Protein AF-A0A8F4FQP3-F1 (afdb_monomer_lite)

pLDDT: mean 92.64, std 7.44, range [40.31, 98.38]

Secondary structure (DSSP, 8-state):
--HHHHHHHHHHHHTTT--HHHHT--SSTT-B-TT--GGGGB-TTSPBPPB-HHHHHHHHHHHHHT-TTHHHHSTT---S--SPP-SHHHHHHHHHHHHHHHHHHHHTS-TTTTTSB--GGGGGGTT-BHHHHHHHHHHHHHHHHHHHHHHHHHHHHTT--

Radius of gyration: 17.0 Å; chains: 1; bounding box: 36×37×52 Å

Sequence (161 aa):
MSLFDHVADRTVARLEGLSDDEYRWKPAPGAADLGAKRAELVDGRGNPKVTTIAWRLVHVSDAVARHPLNGLLQPGFTPSARERPRSALAGVDHFRRSYDEWRCVIEAVGDPTWLEPLGPAAGPFADSTALAVALHTADELIHHTAEIALLRDLYRHRKGA

Structure (mmCIF, N/CA/C/O backbone):
data_AF-A0A8F4FQP3-F1
#
_entry.id   AF-A0A8F4FQP3-F1
#
loop_
_atom_site.group_PDB
_atom_site.id
_atom_site.type_symbol
_atom_site.label_atom_id
_atom_site.label_alt_id
_atom_site.label_comp_id
_atom_site.label_asym_id
_atom_site.label_entity_id
_atom_si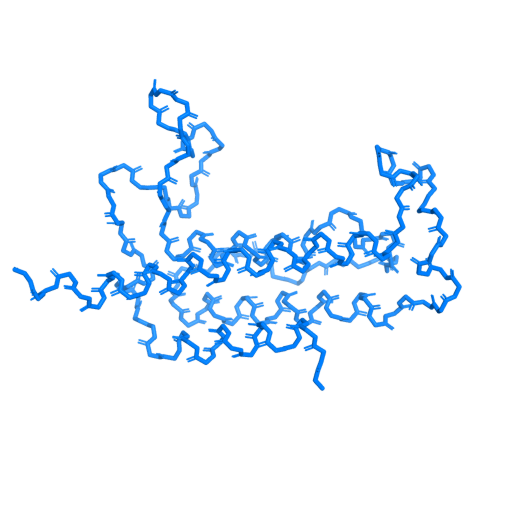te.label_seq_id
_atom_site.pdbx_PDB_ins_code
_atom_site.Cartn_x
_atom_site.Cartn_y
_atom_site.Cartn_z
_atom_site.occupancy
_atom_site.B_iso_or_equiv
_atom_site.auth_seq_id
_atom_site.auth_comp_id
_atom_site.auth_asym_id
_atom_site.auth_atom_id
_atom_site.pdbx_PDB_model_num
ATOM 1 N N . MET A 1 1 ? -13.710 -15.930 0.747 1.00 59.97 1 MET A N 1
ATOM 2 C CA . MET A 1 1 ? -12.547 -15.056 0.492 1.00 59.97 1 MET A CA 1
ATOM 3 C C . MET A 1 1 ? -13.035 -13.624 0.606 1.00 59.97 1 MET A C 1
ATOM 5 O O . MET A 1 1 ? -14.006 -13.302 -0.071 1.00 59.97 1 MET A O 1
ATOM 9 N N . SER A 1 2 ? -12.471 -12.826 1.515 1.00 87.44 2 SER A N 1
ATOM 10 C CA . SER A 1 2 ? -12.870 -11.420 1.678 1.00 87.44 2 SER A CA 1
ATOM 11 C C . SER A 1 2 ? -12.384 -10.567 0.493 1.00 87.44 2 SER A C 1
ATOM 13 O O . SER A 1 2 ? -11.547 -11.019 -0.294 1.00 87.44 2 SER A O 1
ATOM 15 N N . LEU A 1 3 ? -12.892 -9.335 0.350 1.00 93.12 3 LEU A N 1
ATOM 16 C CA . LEU A 1 3 ? -12.387 -8.382 -0.651 1.00 93.12 3 LEU A CA 1
ATOM 17 C C . LEU A 1 3 ? -10.885 -8.118 -0.460 1.00 93.12 3 LEU A C 1
ATOM 19 O O . LEU A 1 3 ? -10.137 -8.085 -1.434 1.00 93.12 3 LEU A O 1
ATOM 23 N N . PHE A 1 4 ? -10.451 -7.973 0.790 1.00 94.12 4 PHE A N 1
ATOM 24 C CA . PHE A 1 4 ? -9.058 -7.732 1.145 1.00 94.12 4 PHE A CA 1
ATOM 25 C C . PHE A 1 4 ? -8.154 -8.887 0.707 1.00 94.12 4 PHE A C 1
ATOM 27 O O . PHE A 1 4 ? -7.179 -8.653 -0.011 1.00 94.12 4 PHE A O 1
ATOM 34 N N . ASP A 1 5 ? -8.534 -10.128 1.039 1.00 95.81 5 ASP A N 1
ATOM 35 C CA . ASP A 1 5 ? -7.742 -11.315 0.686 1.00 95.81 5 ASP A CA 1
ATOM 36 C C . ASP A 1 5 ? -7.659 -11.461 -0.829 1.00 95.81 5 ASP A C 1
ATOM 38 O O . ASP A 1 5 ? -6.587 -11.682 -1.384 1.00 95.81 5 ASP A O 1
ATOM 42 N N . HIS A 1 6 ? -8.784 -11.238 -1.515 1.00 96.81 6 HIS A N 1
ATOM 43 C CA . HIS A 1 6 ? -8.829 -11.279 -2.968 1.00 96.81 6 HIS A CA 1
ATOM 44 C C . HIS A 1 6 ? -7.839 -10.295 -3.608 1.00 96.81 6 HIS A C 1
ATOM 46 O O . HIS A 1 6 ? -7.122 -10.658 -4.542 1.00 96.81 6 HIS A O 1
ATOM 52 N N . VAL A 1 7 ? -7.789 -9.050 -3.123 1.00 96.94 7 VAL A N 1
ATOM 53 C CA . VAL A 1 7 ? -6.892 -8.015 -3.657 1.00 96.94 7 VAL A CA 1
ATOM 54 C C . VAL A 1 7 ? -5.431 -8.343 -3.350 1.00 96.94 7 VAL A C 1
ATOM 56 O O . VAL A 1 7 ? -4.592 -8.242 -4.251 1.00 96.94 7 VAL A O 1
ATOM 59 N N . ALA A 1 8 ? -5.122 -8.772 -2.124 1.00 96.94 8 ALA A N 1
ATOM 60 C CA . ALA A 1 8 ? -3.768 -9.143 -1.723 1.00 96.94 8 ALA A CA 1
ATOM 61 C C . ALA A 1 8 ? -3.246 -10.345 -2.525 1.00 96.94 8 ALA A C 1
ATOM 63 O O . ALA A 1 8 ? -2.170 -10.267 -3.122 1.00 96.94 8 ALA A O 1
ATOM 64 N N . ASP A 1 9 ? -4.036 -11.415 -2.630 1.00 97.88 9 ASP A N 1
ATOM 65 C CA . ASP A 1 9 ? -3.669 -12.631 -3.360 1.00 97.88 9 ASP A CA 1
ATOM 66 C C . ASP A 1 9 ? -3.496 -12.364 -4.854 1.00 97.88 9 ASP A C 1
ATOM 68 O O . ASP A 1 9 ? -2.493 -12.765 -5.450 1.00 97.88 9 ASP A O 1
ATOM 72 N N . ARG A 1 10 ? -4.424 -11.610 -5.459 1.00 97.62 10 ARG A N 1
ATOM 73 C CA . ARG A 1 10 ? -4.306 -11.180 -6.858 1.00 97.62 10 ARG A CA 1
ATOM 74 C C . ARG A 1 10 ? -3.027 -10.378 -7.086 1.00 97.62 10 ARG A C 1
ATOM 76 O O . ARG A 1 10 ? -2.385 -10.547 -8.119 1.00 97.62 10 ARG A O 1
ATOM 83 N N . THR A 1 11 ? -2.660 -9.508 -6.147 1.00 98.06 11 THR A N 1
ATOM 84 C CA . THR A 1 11 ? -1.438 -8.700 -6.240 1.00 98.06 11 THR A CA 1
ATOM 85 C C . THR A 1 11 ? -0.197 -9.582 -6.203 1.00 98.06 11 THR A C 1
ATOM 87 O O . THR A 1 11 ? 0.642 -9.473 -7.093 1.00 98.06 11 THR A O 1
ATOM 90 N N . VAL A 1 12 ? -0.097 -10.495 -5.232 1.00 98.25 12 VAL A N 1
ATOM 91 C CA . VAL A 1 12 ? 1.043 -11.419 -5.120 1.00 98.25 12 VAL A CA 1
ATOM 92 C C . VAL A 1 12 ? 1.173 -12.277 -6.380 1.00 98.25 12 VAL A C 1
ATOM 94 O O . VAL A 1 12 ? 2.250 -12.315 -6.971 1.00 98.25 12 VAL A O 1
ATOM 97 N N . ALA A 1 13 ? 0.070 -12.860 -6.858 1.00 98.19 13 ALA A N 1
ATOM 98 C CA . ALA A 1 13 ? 0.052 -13.634 -8.099 1.00 98.19 13 ALA A CA 1
ATOM 99 C C . ALA A 1 13 ? 0.503 -12.793 -9.306 1.00 98.19 13 ALA A C 1
ATOM 101 O O . ALA A 1 13 ? 1.273 -13.240 -10.155 1.00 98.19 13 ALA A O 1
ATOM 102 N N . ARG A 1 14 ? 0.081 -11.524 -9.383 1.00 97.50 14 ARG A N 1
ATOM 103 C CA . ARG A 1 14 ? 0.486 -10.627 -10.474 1.00 97.50 14 ARG A CA 1
ATOM 104 C C . ARG A 1 14 ? 1.986 -10.338 -10.465 1.00 97.50 14 ARG A C 1
ATOM 106 O O . ARG A 1 14 ? 2.565 -10.132 -11.535 1.00 97.50 14 ARG A O 1
ATOM 113 N N . LEU A 1 15 ? 2.602 -10.315 -9.287 1.00 98.19 15 LEU A N 1
ATOM 114 C CA . LEU A 1 15 ? 4.023 -10.038 -9.086 1.00 98.19 15 LEU A CA 1
ATOM 115 C C . LEU A 1 15 ? 4.920 -11.275 -9.243 1.00 98.19 15 LEU A C 1
ATOM 117 O O . LEU A 1 15 ? 6.141 -11.139 -9.185 1.00 98.19 15 LEU A O 1
ATOM 121 N N . GLU A 1 16 ? 4.367 -12.455 -9.532 1.00 97.56 16 GLU A N 1
ATOM 122 C CA . GLU A 1 16 ? 5.164 -13.642 -9.852 1.00 97.56 16 GLU A CA 1
ATOM 123 C C . GLU A 1 16 ? 6.143 -13.364 -11.003 1.00 97.56 16 GLU A C 1
ATOM 125 O O . GLU A 1 16 ? 5.782 -12.817 -12.054 1.00 97.56 16 GLU A O 1
ATOM 130 N N . GLY A 1 17 ? 7.418 -13.697 -10.779 1.00 96.81 17 GLY A N 1
ATOM 131 C CA . GLY A 1 17 ? 8.513 -13.429 -11.713 1.00 96.81 17 GLY A CA 1
ATOM 132 C C . GLY A 1 17 ? 8.926 -11.955 -11.812 1.00 96.81 17 GLY A C 1
ATOM 133 O O . GLY A 1 17 ? 9.505 -11.557 -12.819 1.00 96.81 17 GLY A O 1
ATOM 134 N N . LEU A 1 18 ? 8.572 -11.098 -10.846 1.00 98.31 18 LEU A N 1
ATOM 135 C CA . LEU A 1 18 ? 9.063 -9.716 -10.783 1.00 98.31 18 LEU A CA 1
ATOM 136 C C . LEU A 1 18 ? 10.583 -9.722 -10.615 1.00 98.31 18 LEU A C 1
ATOM 138 O O . LEU A 1 18 ? 11.103 -10.255 -9.637 1.00 98.31 18 LEU A O 1
ATOM 142 N N . SER A 1 19 ? 11.292 -9.133 -11.577 1.00 98.25 19 SER A N 1
ATOM 143 C CA . SER A 1 19 ? 12.745 -9.015 -11.507 1.00 98.25 19 SER A CA 1
ATOM 144 C C . SER A 1 19 ? 13.164 -7.770 -10.732 1.00 98.25 19 SER A C 1
ATOM 146 O O . SER A 1 19 ? 12.434 -6.784 -10.630 1.00 98.25 19 SER A O 1
ATOM 148 N N . ASP A 1 20 ? 14.393 -7.791 -10.233 1.00 98.31 20 ASP A N 1
ATOM 149 C CA . ASP A 1 20 ? 15.020 -6.661 -9.552 1.00 98.31 20 ASP A CA 1
ATOM 150 C C . ASP A 1 20 ? 15.164 -5.414 -10.450 1.00 98.31 20 ASP A C 1
ATOM 152 O O . ASP A 1 20 ? 15.083 -4.284 -9.958 1.00 98.31 20 ASP A O 1
ATOM 156 N N . ASP A 1 21 ? 15.326 -5.617 -11.760 1.00 97.38 21 ASP A N 1
ATOM 157 C CA . ASP A 1 21 ? 15.377 -4.548 -12.765 1.00 97.38 21 ASP A CA 1
ATOM 158 C C . ASP A 1 21 ? 14.006 -3.911 -12.996 1.00 97.38 21 ASP A C 1
ATOM 160 O O . ASP A 1 21 ? 13.898 -2.711 -13.240 1.00 97.38 21 ASP A O 1
ATOM 164 N N . GLU A 1 22 ? 12.947 -4.719 -12.964 1.00 97.69 22 GLU A N 1
ATOM 165 C CA . GLU A 1 22 ? 11.566 -4.258 -13.084 1.00 97.69 22 GLU A CA 1
ATOM 166 C C . GLU A 1 22 ? 11.095 -3.539 -11.830 1.00 97.69 22 GLU A C 1
ATOM 168 O O . GLU A 1 22 ? 10.532 -2.450 -11.911 1.00 97.69 22 GLU A O 1
ATOM 173 N N . TYR A 1 23 ? 11.421 -4.092 -10.668 1.00 98.12 23 TYR A N 1
ATOM 174 C CA . TYR A 1 23 ? 11.125 -3.507 -9.369 1.00 98.12 23 TYR A CA 1
ATOM 175 C C . TYR A 1 23 ? 11.651 -2.069 -9.235 1.00 98.12 23 TYR A C 1
ATOM 177 O O . TYR A 1 23 ? 10.945 -1.191 -8.735 1.00 98.12 23 TYR A O 1
ATOM 185 N N . ARG A 1 24 ? 12.864 -1.806 -9.741 1.00 96.69 24 ARG A N 1
ATOM 186 C CA . ARG A 1 24 ? 13.534 -0.492 -9.685 1.00 96.69 24 ARG A CA 1
ATOM 187 C C . ARG A 1 24 ? 13.378 0.343 -10.958 1.00 96.69 24 ARG A C 1
ATOM 189 O O . ARG A 1 24 ? 14.005 1.397 -11.087 1.00 96.69 24 ARG A O 1
ATOM 196 N N . TRP A 1 25 ? 12.582 -0.113 -11.922 1.00 96.75 25 TRP A N 1
ATOM 197 C CA . TRP A 1 25 ? 12.428 0.597 -13.184 1.00 96.75 25 TRP A CA 1
ATOM 198 C C . TRP A 1 25 ? 11.771 1.962 -12.974 1.00 96.75 25 TRP A C 1
ATOM 200 O O . TRP A 1 25 ? 10.736 2.076 -12.321 1.00 96.75 25 TRP A O 1
ATOM 210 N N . LYS A 1 26 ? 12.377 2.996 -13.567 1.00 96.44 26 LYS A N 1
ATOM 211 C CA . LYS A 1 26 ? 11.867 4.369 -13.575 1.00 96.44 26 LYS A CA 1
ATOM 212 C C . LYS A 1 26 ? 11.011 4.589 -14.828 1.00 96.44 26 LYS A C 1
ATOM 214 O O . LYS A 1 26 ? 11.585 4.640 -15.917 1.00 96.44 26 LYS A O 1
ATOM 219 N N . PRO A 1 27 ? 9.678 4.745 -14.702 1.00 95.06 27 PRO A N 1
ATOM 220 C CA . PRO A 1 27 ? 8.785 4.799 -15.864 1.00 95.06 27 PRO A CA 1
ATOM 221 C C . PRO A 1 27 ? 8.886 6.094 -16.675 1.00 95.06 27 PRO A C 1
ATOM 223 O O . PRO A 1 27 ? 8.512 6.124 -17.842 1.00 95.06 27 PRO A O 1
ATOM 226 N N . ALA A 1 28 ? 9.388 7.168 -16.063 1.00 93.81 28 ALA A N 1
ATOM 227 C CA . ALA A 1 28 ? 9.584 8.460 -16.707 1.00 93.81 28 ALA A CA 1
ATOM 228 C C . ALA A 1 28 ? 10.809 9.190 -16.125 1.00 93.81 28 ALA A C 1
ATOM 230 O O . ALA A 1 28 ? 11.254 8.870 -15.012 1.00 93.81 28 ALA A O 1
ATOM 231 N N . PRO A 1 29 ? 11.350 10.200 -16.832 1.00 90.62 29 PRO A N 1
ATOM 232 C CA . PRO A 1 29 ? 12.374 11.078 -16.283 1.00 90.62 29 PRO A CA 1
ATOM 233 C C . PRO A 1 29 ? 11.935 11.693 -14.952 1.00 90.62 29 PRO A C 1
ATOM 235 O O . PRO A 1 29 ? 10.825 12.204 -14.815 1.00 90.62 29 PRO A O 1
ATOM 238 N N . GLY A 1 30 ? 12.818 11.636 -13.956 1.00 89.94 30 GLY A N 1
ATOM 239 C CA . GLY A 1 30 ? 12.539 12.175 -12.626 1.00 89.94 30 GLY A CA 1
ATOM 240 C C . GLY A 1 30 ? 11.580 11.342 -11.771 1.00 89.94 30 GLY A C 1
ATOM 241 O O . GLY A 1 30 ? 11.230 11.821 -10.693 1.00 89.94 30 GLY A O 1
ATOM 242 N N . ALA A 1 31 ? 11.184 10.133 -12.204 1.00 95.00 31 ALA A N 1
ATOM 243 C CA . ALA A 1 31 ? 10.347 9.235 -11.407 1.00 95.00 31 ALA A CA 1
ATOM 244 C C . ALA A 1 31 ? 10.908 9.050 -9.991 1.00 95.00 31 ALA A C 1
ATOM 246 O O . ALA A 1 31 ? 12.117 8.851 -9.807 1.00 95.00 31 ALA A O 1
ATOM 247 N N . ALA A 1 32 ? 10.016 9.122 -9.005 1.00 94.88 32 ALA A N 1
ATOM 248 C CA . ALA A 1 32 ? 10.381 8.972 -7.607 1.00 94.88 32 ALA A CA 1
ATOM 249 C C . ALA A 1 32 ? 10.565 7.490 -7.250 1.00 94.88 32 ALA A C 1
ATOM 251 O O . ALA A 1 32 ? 9.859 6.611 -7.742 1.00 94.88 32 ALA A O 1
ATOM 252 N N . ASP A 1 33 ? 11.541 7.221 -6.391 1.00 94.06 33 ASP A N 1
ATOM 253 C CA . ASP A 1 33 ? 11.910 5.876 -5.957 1.00 94.06 33 ASP A CA 1
ATOM 254 C C . ASP A 1 33 ? 12.025 5.833 -4.427 1.00 94.06 33 ASP A C 1
ATOM 256 O O . ASP A 1 33 ? 11.849 6.849 -3.742 1.00 94.06 33 ASP A O 1
ATOM 260 N N . LEU A 1 34 ? 12.311 4.659 -3.870 1.00 91.69 34 LEU A N 1
ATOM 261 C CA . LEU A 1 34 ? 12.538 4.472 -2.444 1.00 91.69 34 LEU A CA 1
ATOM 262 C C . LEU A 1 34 ? 13.526 5.503 -1.885 1.00 91.69 34 LEU A C 1
ATOM 264 O O . LEU A 1 34 ? 14.640 5.668 -2.375 1.00 91.69 34 LEU A O 1
ATOM 268 N N . GLY A 1 35 ? 13.112 6.177 -0.809 1.00 86.75 35 GLY A N 1
ATOM 269 C CA . GLY A 1 35 ? 13.905 7.230 -0.169 1.00 86.75 35 GLY A CA 1
ATOM 270 C C . GLY A 1 35 ? 13.591 8.649 -0.646 1.00 86.75 35 GLY A C 1
ATOM 271 O O . GLY A 1 35 ? 14.052 9.584 0.003 1.00 86.75 35 GLY A O 1
ATOM 272 N N . ALA A 1 36 ? 12.769 8.820 -1.689 1.00 90.00 36 ALA A N 1
ATOM 273 C CA . ALA A 1 36 ? 12.265 10.132 -2.084 1.00 90.00 36 ALA A CA 1
ATOM 274 C C . ALA A 1 36 ? 11.561 10.827 -0.907 1.00 90.00 36 ALA A C 1
ATOM 276 O O . ALA A 1 36 ? 10.683 10.258 -0.248 1.00 90.00 36 ALA A O 1
ATOM 277 N N . LYS A 1 37 ? 11.949 12.073 -0.641 1.00 89.25 37 LYS A N 1
ATOM 278 C CA . LYS A 1 37 ? 11.290 12.959 0.319 1.00 89.25 37 LYS A CA 1
ATOM 279 C C . LYS A 1 37 ? 9.959 13.435 -0.254 1.00 89.25 37 LYS A C 1
ATOM 281 O O . LYS A 1 37 ? 9.765 13.470 -1.465 1.00 89.25 37 LYS A O 1
ATOM 286 N N . ARG A 1 38 ? 9.057 13.906 0.613 1.00 86.44 38 ARG A N 1
ATOM 287 C CA . ARG A 1 38 ? 7.729 14.410 0.210 1.00 86.44 38 ARG A CA 1
ATOM 288 C C . ARG A 1 38 ? 7.795 15.467 -0.902 1.00 86.44 38 ARG A C 1
ATOM 290 O O . ARG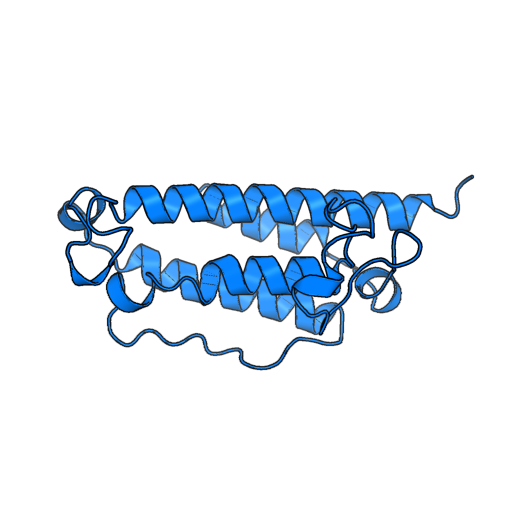 A 1 38 ? 7.008 15.400 -1.835 1.00 86.44 38 ARG A O 1
ATOM 297 N N . ALA A 1 39 ? 8.749 16.396 -0.831 1.00 87.19 39 ALA A N 1
ATOM 298 C CA . ALA A 1 39 ? 8.935 17.424 -1.859 1.00 87.19 39 ALA A CA 1
ATOM 299 C C . ALA A 1 39 ? 9.353 16.852 -3.229 1.00 87.19 39 ALA A C 1
ATOM 301 O O . ALA A 1 39 ? 9.140 17.486 -4.254 1.00 87.19 39 ALA A O 1
ATOM 302 N N . GLU A 1 40 ? 9.933 15.652 -3.263 1.00 88.69 40 GLU A N 1
ATOM 303 C CA . GLU A 1 40 ? 10.405 15.005 -4.490 1.00 88.69 40 GLU A CA 1
ATOM 304 C C . GLU A 1 40 ? 9.305 14.197 -5.193 1.00 88.69 40 GLU A C 1
ATOM 306 O O . GLU A 1 40 ? 9.498 13.809 -6.349 1.00 88.69 40 GLU A O 1
ATOM 311 N N . LEU A 1 41 ? 8.159 13.987 -4.529 1.00 92.31 41 LEU A N 1
ATOM 312 C CA . LEU A 1 41 ? 6.984 13.282 -5.060 1.00 92.31 41 LEU A CA 1
ATOM 313 C C . LEU A 1 41 ? 6.139 14.139 -6.009 1.00 92.31 41 LEU A C 1
ATOM 315 O O . LEU A 1 41 ? 5.250 13.608 -6.668 1.00 92.31 41 LEU A O 1
ATOM 319 N N . VAL A 1 42 ? 6.413 15.440 -6.094 1.00 93.06 42 VAL A N 1
ATOM 320 C CA . VAL A 1 42 ? 5.720 16.376 -6.986 1.00 93.06 42 VAL A CA 1
ATOM 321 C C . VAL A 1 42 ? 6.685 16.961 -8.016 1.00 93.06 42 VAL A C 1
ATOM 323 O O . VAL A 1 42 ? 7.876 17.137 -7.744 1.00 93.06 42 VAL A O 1
ATOM 326 N N . ASP A 1 43 ? 6.201 17.206 -9.231 1.00 88.25 43 ASP A N 1
ATOM 327 C CA . ASP A 1 43 ? 6.948 17.880 -10.291 1.00 88.25 43 ASP A CA 1
ATOM 328 C C . ASP A 1 43 ? 6.998 19.404 -10.068 1.00 88.25 43 ASP A C 1
ATOM 330 O O . ASP A 1 43 ? 6.390 19.945 -9.145 1.00 88.25 43 ASP A O 1
ATOM 334 N N . GLY A 1 44 ? 7.728 20.122 -10.927 1.00 85.81 44 GLY A N 1
ATOM 335 C CA . GLY A 1 44 ? 7.855 21.584 -10.834 1.00 85.81 44 GLY A CA 1
ATOM 336 C C . GLY A 1 44 ? 6.548 22.362 -11.049 1.00 85.81 44 GLY A C 1
ATOM 337 O O . GLY A 1 44 ? 6.543 23.578 -10.896 1.00 85.81 44 GLY A O 1
ATOM 338 N N . ARG A 1 45 ? 5.451 21.682 -11.407 1.00 88.75 45 ARG A N 1
ATOM 339 C CA . ARG A 1 45 ? 4.099 22.239 -11.543 1.00 88.75 45 ARG A CA 1
ATOM 340 C C . ARG A 1 45 ? 3.166 21.782 -10.415 1.00 88.75 45 ARG A C 1
ATOM 342 O O . ARG A 1 45 ? 1.991 22.127 -10.438 1.00 88.75 45 ARG A O 1
ATOM 349 N N . GLY A 1 46 ? 3.669 21.017 -9.446 1.00 88.81 46 GLY A N 1
ATOM 350 C CA . GLY A 1 46 ? 2.888 20.479 -8.334 1.00 88.81 46 GLY A CA 1
ATOM 351 C C . GLY A 1 46 ? 2.122 19.192 -8.653 1.00 88.81 46 GLY A C 1
ATOM 352 O O . GLY A 1 46 ? 1.375 18.725 -7.797 1.00 88.81 46 GLY A O 1
ATOM 353 N N . ASN A 1 47 ? 2.302 18.588 -9.834 1.00 89.25 47 ASN A N 1
ATOM 354 C CA . ASN A 1 47 ? 1.651 17.317 -10.158 1.00 89.25 47 ASN A CA 1
ATOM 355 C C . ASN A 1 47 ? 2.396 16.145 -9.508 1.00 89.25 47 ASN A C 1
ATOM 357 O O . ASN A 1 47 ? 3.629 16.167 -9.479 1.00 89.25 47 ASN A O 1
ATOM 361 N N . PRO A 1 48 ? 1.701 15.086 -9.058 1.00 90.25 48 PRO A N 1
ATOM 362 C CA . PRO A 1 48 ? 2.354 13.868 -8.599 1.00 90.25 48 PRO A CA 1
ATOM 363 C C . PRO A 1 48 ? 3.257 13.270 -9.683 1.00 90.25 48 PRO A C 1
ATOM 365 O O . PRO A 1 48 ? 2.862 13.136 -10.843 1.00 90.25 48 PRO A O 1
ATOM 368 N N . LYS A 1 49 ? 4.476 12.888 -9.309 1.00 93.69 49 LYS A N 1
ATOM 369 C CA . LYS A 1 49 ? 5.365 12.136 -10.194 1.00 93.69 49 LYS A CA 1
ATOM 370 C C . LYS A 1 49 ? 4.963 10.670 -10.230 1.00 93.69 49 LYS A C 1
ATOM 372 O O . LYS A 1 49 ? 4.555 10.103 -9.219 1.00 93.69 49 LYS A O 1
ATOM 377 N N . VAL A 1 50 ? 5.190 10.026 -11.373 1.00 94.81 50 VAL A N 1
ATOM 378 C CA . VAL A 1 50 ? 5.186 8.561 -11.431 1.00 94.81 50 VAL A CA 1
ATOM 379 C C . VAL A 1 50 ? 6.301 7.997 -10.554 1.00 94.81 50 VAL A C 1
ATOM 381 O O . VAL A 1 50 ? 7.366 8.603 -10.391 1.00 94.81 50 VAL A O 1
ATOM 384 N N . THR A 1 51 ? 6.052 6.827 -9.991 1.00 96.88 51 THR A N 1
ATOM 385 C CA . THR A 1 51 ? 6.937 6.166 -9.034 1.00 96.88 51 THR A CA 1
ATOM 386 C C . THR A 1 51 ? 7.383 4.805 -9.556 1.00 96.88 51 THR A C 1
ATOM 388 O O . THR A 1 51 ? 6.811 4.269 -10.507 1.00 96.88 51 THR A O 1
ATOM 391 N N . THR A 1 52 ? 8.434 4.249 -8.959 1.00 97.69 52 THR A N 1
ATOM 392 C CA . THR A 1 52 ? 8.846 2.860 -9.203 1.00 97.69 52 THR A CA 1
ATOM 393 C C . THR A 1 52 ? 7.857 1.872 -8.571 1.00 97.69 52 THR A C 1
ATOM 395 O O . THR A 1 52 ? 7.127 2.212 -7.632 1.00 97.69 52 THR A O 1
ATOM 398 N N . ILE A 1 53 ? 7.872 0.615 -9.036 1.00 98.19 53 ILE A N 1
ATOM 399 C CA . ILE A 1 53 ? 7.140 -0.477 -8.371 1.00 98.19 53 ILE A CA 1
ATOM 400 C C . ILE A 1 53 ? 7.637 -0.629 -6.929 1.00 98.19 53 ILE A C 1
ATOM 402 O O . ILE A 1 53 ? 6.824 -0.789 -6.023 1.00 98.19 53 ILE A O 1
ATOM 406 N N . ALA A 1 54 ? 8.948 -0.498 -6.701 1.00 98.00 54 ALA A N 1
ATOM 407 C CA . ALA A 1 54 ? 9.541 -0.525 -5.370 1.00 98.00 54 ALA A CA 1
ATOM 408 C C . ALA A 1 54 ? 8.912 0.490 -4.416 1.00 98.00 54 ALA A C 1
ATOM 410 O O . ALA A 1 54 ? 8.498 0.131 -3.313 1.00 98.00 54 ALA A O 1
ATOM 411 N N . TRP A 1 55 ? 8.783 1.744 -4.850 1.00 97.19 55 TRP A N 1
ATOM 412 C CA . TRP A 1 55 ? 8.146 2.774 -4.042 1.00 97.19 55 TRP A CA 1
ATOM 413 C C . TRP A 1 55 ? 6.679 2.448 -3.764 1.00 97.19 55 TRP A C 1
ATOM 415 O O . TRP A 1 55 ? 6.262 2.525 -2.612 1.00 97.19 55 TRP A O 1
ATOM 425 N N . ARG A 1 56 ? 5.906 2.045 -4.784 1.00 96.88 56 ARG A N 1
ATOM 426 C CA . ARG A 1 56 ? 4.471 1.745 -4.620 1.00 96.88 56 ARG A CA 1
ATOM 427 C C . ARG A 1 56 ? 4.227 0.578 -3.680 1.00 96.88 56 ARG A C 1
ATOM 429 O O . ARG A 1 56 ? 3.339 0.662 -2.840 1.00 96.88 56 ARG A O 1
ATOM 436 N N . LEU A 1 57 ? 5.025 -0.479 -3.798 1.00 97.25 57 LEU A N 1
ATOM 437 C CA . LEU A 1 57 ? 4.859 -1.681 -2.994 1.00 97.25 57 LEU A CA 1
ATOM 438 C C . LEU A 1 57 ? 5.153 -1.397 -1.516 1.00 97.25 57 LEU A C 1
ATOM 440 O O . LEU A 1 57 ? 4.388 -1.809 -0.651 1.00 97.25 57 LEU A O 1
ATOM 444 N N . VAL A 1 58 ? 6.194 -0.613 -1.220 1.00 95.75 58 VAL A N 1
ATOM 445 C CA . VAL A 1 58 ? 6.461 -0.146 0.151 1.00 95.75 58 VAL A CA 1
ATOM 446 C C . VAL A 1 58 ? 5.389 0.829 0.630 1.00 95.75 58 VAL A C 1
ATOM 448 O O . VAL A 1 58 ? 4.928 0.713 1.758 1.00 95.75 58 VAL A O 1
ATOM 451 N N . HIS A 1 59 ? 4.953 1.758 -0.220 1.00 94.81 59 HIS A N 1
ATOM 452 C CA . HIS A 1 59 ? 3.937 2.741 0.143 1.00 94.81 59 HIS A CA 1
ATOM 453 C C . HIS A 1 59 ? 2.618 2.088 0.553 1.00 94.81 59 HIS A C 1
ATOM 455 O O . HIS A 1 59 ? 2.113 2.398 1.627 1.00 94.81 59 HIS A O 1
ATOM 461 N N . VAL A 1 60 ? 2.095 1.157 -0.252 1.00 96.00 60 VAL A N 1
ATOM 462 C CA . VAL A 1 60 ? 0.845 0.463 0.081 1.00 96.00 60 VAL A CA 1
ATOM 463 C C . VAL A 1 60 ? 1.012 -0.443 1.308 1.00 96.00 60 VAL A C 1
ATOM 465 O O . VAL A 1 60 ? 0.100 -0.543 2.121 1.00 96.00 60 VAL A O 1
ATOM 468 N N . SER A 1 61 ? 2.197 -1.034 1.509 1.00 95.81 61 SER A N 1
ATOM 469 C CA . SER A 1 61 ? 2.514 -1.810 2.722 1.00 95.81 61 SER A CA 1
ATOM 470 C C . SER A 1 61 ? 2.487 -0.938 3.982 1.00 95.81 61 SER A C 1
ATOM 472 O O . SER A 1 61 ? 1.922 -1.326 5.004 1.00 95.81 61 SER A O 1
ATOM 474 N N . ASP A 1 62 ? 3.057 0.266 3.905 1.00 92.06 62 ASP A N 1
ATOM 475 C CA . ASP A 1 62 ? 3.023 1.243 4.991 1.00 92.06 62 ASP A CA 1
ATOM 476 C C . ASP A 1 62 ? 1.599 1.792 5.201 1.00 92.06 62 ASP A C 1
ATOM 478 O O . ASP A 1 62 ? 1.188 1.971 6.347 1.00 92.06 62 ASP A O 1
ATOM 482 N N . ALA A 1 63 ? 0.828 2.014 4.130 1.00 90.62 63 ALA A N 1
ATOM 483 C CA . ALA A 1 63 ? -0.556 2.489 4.205 1.00 90.62 63 ALA A CA 1
ATOM 484 C C . ALA A 1 63 ? -1.462 1.518 4.977 1.00 90.62 63 ALA A C 1
ATOM 486 O O . ALA A 1 63 ? -2.314 1.969 5.739 1.00 90.62 63 ALA A O 1
ATOM 487 N N . VAL A 1 64 ? -1.241 0.202 4.841 1.00 90.31 64 VAL A N 1
ATOM 488 C CA . VAL A 1 64 ? -1.976 -0.809 5.618 1.00 90.31 64 VAL A CA 1
ATOM 489 C C . VAL A 1 64 ? -1.388 -1.002 7.012 1.00 90.31 64 VAL A C 1
ATOM 491 O O . VAL A 1 64 ? -2.067 -0.781 8.013 1.00 90.31 64 VAL A O 1
ATOM 494 N N . ALA A 1 65 ? -0.109 -1.372 7.119 1.00 89.06 65 ALA A N 1
ATOM 495 C CA . ALA A 1 65 ? 0.456 -1.834 8.382 1.00 89.06 65 ALA A CA 1
ATOM 496 C C . ALA A 1 65 ? 0.770 -0.678 9.329 1.00 89.06 65 ALA A C 1
ATOM 498 O O . ALA A 1 65 ? 0.643 -0.821 10.538 1.00 89.06 65 ALA A O 1
ATOM 499 N N . ARG A 1 66 ? 1.153 0.494 8.821 1.00 87.69 66 ARG A N 1
ATOM 500 C CA . ARG A 1 66 ? 1.519 1.650 9.656 1.00 87.69 66 ARG A CA 1
ATOM 501 C C . ARG A 1 66 ? 0.403 2.676 9.779 1.00 87.69 66 ARG A C 1
ATOM 503 O O . ARG A 1 66 ? 0.674 3.793 10.223 1.00 87.69 66 ARG A O 1
ATOM 510 N N . HIS A 1 67 ? -0.826 2.318 9.409 1.00 87.25 67 HIS A N 1
ATOM 511 C CA . HIS A 1 67 ? -1.960 3.210 9.576 1.00 87.25 67 HIS A CA 1
ATOM 512 C C . HIS A 1 67 ? -2.067 3.643 11.054 1.00 87.25 67 HIS A C 1
ATOM 514 O O . HIS A 1 67 ? -2.114 2.776 11.932 1.00 87.25 67 HIS A O 1
ATOM 520 N N . PRO A 1 68 ? -2.108 4.954 11.372 1.00 84.69 68 PRO A N 1
ATOM 521 C CA . PRO A 1 68 ? -2.054 5.434 12.758 1.00 84.69 68 PRO A CA 1
ATOM 522 C C . PRO A 1 68 ? -3.149 4.864 13.667 1.00 84.69 68 PRO A C 1
ATOM 524 O O . PRO A 1 68 ? -2.952 4.728 14.871 1.00 84.69 68 PRO A O 1
ATOM 527 N N . LEU A 1 69 ? -4.295 4.507 13.084 1.00 89.56 69 LEU A N 1
ATOM 528 C CA . LEU A 1 69 ? -5.439 3.965 13.816 1.00 89.56 69 LEU A CA 1
ATOM 529 C C . LEU A 1 69 ? -5.299 2.470 14.154 1.00 89.56 69 LEU A C 1
ATOM 531 O O . LEU A 1 69 ? -6.053 1.986 14.992 1.00 89.56 69 LEU A O 1
ATOM 535 N N . ASN A 1 70 ? -4.320 1.744 13.599 1.00 90.81 70 ASN A N 1
ATOM 536 C CA . ASN A 1 70 ? -4.129 0.319 13.912 1.00 90.81 70 ASN A CA 1
ATOM 537 C C . ASN A 1 70 ? -3.864 0.089 15.405 1.00 90.81 70 ASN A C 1
ATOM 539 O O . ASN A 1 70 ? -4.374 -0.867 15.976 1.00 90.81 70 ASN A O 1
ATOM 543 N N . GLY A 1 71 ? -3.129 0.993 16.061 1.00 90.00 71 GLY A N 1
ATOM 544 C CA . GLY A 1 71 ? -2.886 0.918 17.505 1.00 90.00 71 GLY A CA 1
ATOM 545 C C . GLY A 1 71 ? -4.122 1.206 18.367 1.00 90.00 71 GLY A C 1
ATOM 546 O O . GLY A 1 71 ? -4.129 0.848 19.541 1.00 90.00 71 GLY A O 1
ATOM 547 N N . LEU A 1 72 ? -5.158 1.840 17.805 1.00 88.88 72 LEU A N 1
ATOM 548 C CA . LEU A 1 72 ? -6.450 2.017 18.475 1.00 88.88 72 LEU A CA 1
ATOM 549 C C . LEU A 1 72 ? -7.328 0.776 18.311 1.00 88.88 72 LEU A C 1
ATOM 551 O O . LEU A 1 72 ? -7.973 0.362 19.267 1.00 88.88 72 LEU A O 1
ATOM 555 N N . LEU A 1 73 ? -7.322 0.176 17.116 1.00 90.12 73 LEU A N 1
ATOM 556 C CA . LEU A 1 73 ? -8.072 -1.049 16.819 1.00 90.12 73 LEU A CA 1
ATOM 557 C C . LEU A 1 73 ? -7.479 -2.274 17.529 1.00 90.12 73 LEU A C 1
ATOM 559 O O . LEU A 1 73 ? -8.214 -3.137 17.995 1.00 90.12 73 LEU A O 1
ATOM 563 N N . GLN A 1 74 ? -6.152 -2.321 17.661 1.00 90.56 74 GLN A N 1
ATOM 564 C CA . GLN A 1 74 ? -5.433 -3.340 18.414 1.00 90.56 74 GLN A CA 1
ATOM 565 C C . GLN A 1 74 ? -4.374 -2.676 19.313 1.00 90.56 74 GLN A C 1
ATOM 567 O O . GLN A 1 74 ? -3.251 -2.405 18.869 1.00 90.56 74 GLN A O 1
ATOM 572 N N . PRO A 1 75 ? -4.695 -2.416 20.595 1.00 89.38 75 PRO A N 1
ATOM 573 C CA . PRO A 1 75 ? -3.755 -1.826 21.542 1.00 89.38 75 PRO A CA 1
ATOM 574 C C . PRO A 1 75 ? -2.425 -2.585 21.616 1.00 89.38 75 PRO A C 1
ATOM 576 O O . PRO A 1 75 ? -2.389 -3.802 21.784 1.00 89.38 75 PRO A O 1
ATOM 579 N N . GLY A 1 76 ? -1.314 -1.853 21.500 1.00 87.88 76 GLY A N 1
ATOM 580 C CA . GLY A 1 76 ? 0.042 -2.417 21.515 1.00 87.88 76 GLY A CA 1
ATOM 581 C C . GLY A 1 76 ? 0.537 -2.953 20.167 1.00 87.88 76 GLY A C 1
ATOM 582 O O . GLY A 1 76 ? 1.694 -3.370 20.075 1.00 87.88 76 GLY A O 1
ATOM 583 N N . PHE A 1 77 ? -0.283 -2.908 19.112 1.00 91.56 77 PHE A N 1
ATOM 584 C CA . PHE A 1 77 ? 0.141 -3.302 17.774 1.00 91.56 77 PHE A CA 1
ATOM 585 C C . PHE A 1 77 ? 1.342 -2.472 17.296 1.00 91.56 77 PHE A C 1
ATOM 587 O O . PHE A 1 77 ? 1.351 -1.242 17.358 1.00 91.56 77 PHE A O 1
ATOM 594 N N . THR A 1 78 ? 2.371 -3.164 16.808 1.00 89.50 78 THR A N 1
ATOM 595 C CA . THR A 1 78 ? 3.569 -2.562 16.219 1.00 89.50 78 THR A CA 1
ATOM 596 C C . THR A 1 78 ? 3.971 -3.370 14.984 1.00 89.50 78 THR A C 1
ATOM 598 O O . THR A 1 78 ? 4.263 -4.556 15.133 1.00 89.50 78 THR A O 1
ATOM 601 N N . PRO A 1 79 ? 4.054 -2.755 13.789 1.00 88.44 79 PRO A N 1
ATOM 602 C CA . PRO A 1 79 ? 4.482 -3.445 12.570 1.00 88.44 79 PRO A CA 1
ATOM 603 C C . PRO A 1 79 ? 5.884 -4.037 12.706 1.00 88.44 79 PRO A C 1
ATOM 605 O O . PRO A 1 79 ? 6.802 -3.349 13.177 1.00 88.44 79 PRO A O 1
ATOM 608 N N . SER A 1 80 ? 6.081 -5.283 12.265 1.00 86.81 80 SER A N 1
ATOM 609 C CA . SER A 1 80 ? 7.373 -5.963 12.445 1.00 86.81 80 SER A CA 1
ATOM 610 C C . SER A 1 80 ? 8.449 -5.440 11.489 1.00 86.81 80 SER A C 1
ATOM 612 O O . SER A 1 80 ? 9.615 -5.285 11.864 1.00 86.81 80 SER A O 1
ATOM 614 N N . ALA A 1 81 ? 8.070 -5.122 10.250 1.00 79.25 81 ALA A N 1
ATOM 615 C CA . ALA A 1 81 ? 9.014 -4.781 9.198 1.00 79.25 81 ALA A CA 1
ATOM 616 C C . ALA A 1 81 ? 9.430 -3.309 9.277 1.00 79.25 81 ALA A C 1
ATOM 618 O O . ALA A 1 81 ? 8.610 -2.429 9.052 1.00 79.25 81 ALA A O 1
ATOM 619 N N . ARG A 1 82 ? 10.708 -3.017 9.557 1.00 78.00 82 ARG A N 1
ATOM 620 C CA . ARG A 1 82 ? 11.240 -1.636 9.650 1.00 78.00 82 ARG A CA 1
ATOM 621 C C . ARG A 1 82 ? 12.069 -1.193 8.449 1.00 78.00 82 ARG A C 1
ATOM 623 O O . ARG A 1 82 ? 12.162 0.001 8.176 1.00 78.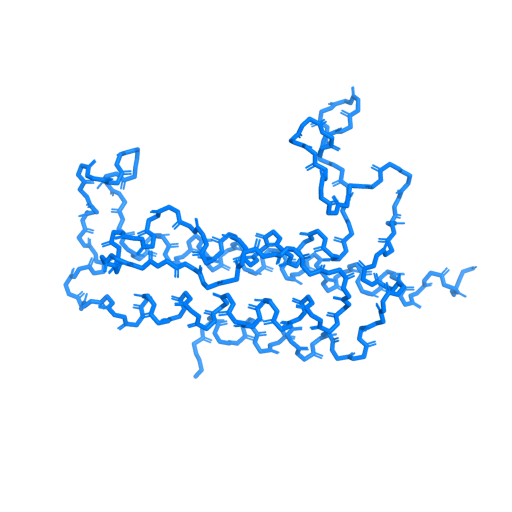00 82 ARG A O 1
ATOM 630 N N . GLU A 1 83 ? 12.680 -2.138 7.751 1.00 87.38 83 GLU A N 1
ATOM 631 C CA . GLU A 1 83 ? 13.582 -1.847 6.643 1.00 87.38 83 GLU A CA 1
ATOM 632 C C . GLU A 1 83 ? 12.840 -1.824 5.312 1.00 87.38 83 GLU A C 1
ATOM 634 O O . GLU A 1 83 ? 11.987 -2.670 5.042 1.00 87.38 83 GLU A O 1
ATOM 639 N N . ARG A 1 84 ? 13.199 -0.859 4.458 1.00 90.31 84 ARG A N 1
ATOM 640 C CA . ARG A 1 84 ? 12.640 -0.764 3.110 1.00 90.31 84 ARG A CA 1
ATOM 641 C C . ARG A 1 84 ? 13.325 -1.783 2.194 1.00 90.31 84 ARG A C 1
ATOM 643 O O . ARG A 1 84 ? 14.539 -1.670 1.987 1.00 90.31 84 ARG A O 1
ATOM 650 N N . PRO A 1 85 ? 12.581 -2.744 1.625 1.00 94.81 85 PRO A N 1
ATOM 651 C CA . PRO A 1 85 ? 13.144 -3.813 0.817 1.00 94.81 85 PRO A CA 1
ATOM 652 C C . PRO A 1 85 ? 13.774 -3.271 -0.458 1.00 94.81 85 PRO A C 1
ATOM 654 O O . PRO A 1 85 ? 13.163 -2.514 -1.217 1.00 94.81 85 PRO A O 1
ATOM 657 N N . ARG A 1 86 ? 15.016 -3.691 -0.707 1.00 91.81 86 ARG A N 1
ATOM 658 C CA . ARG A 1 86 ? 15.754 -3.266 -1.894 1.00 91.81 86 ARG A CA 1
ATOM 659 C C . ARG A 1 86 ? 15.554 -4.189 -3.084 1.00 91.81 86 ARG A C 1
ATOM 661 O O . ARG A 1 86 ? 15.722 -3.674 -4.175 1.00 91.81 86 ARG A O 1
ATOM 668 N N . SER A 1 87 ? 15.225 -5.470 -2.920 1.00 97.44 87 SER A N 1
ATOM 669 C CA . SER A 1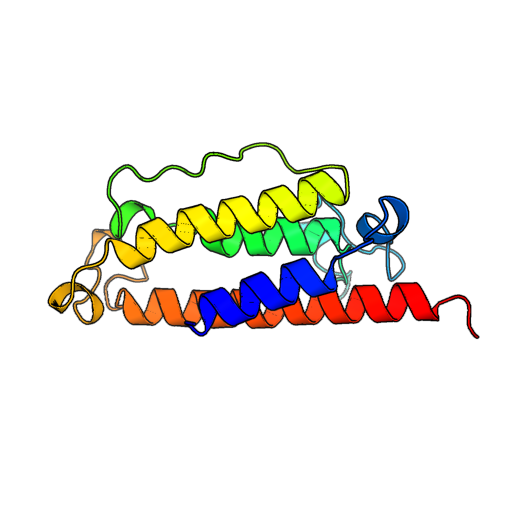 87 ? 14.994 -6.427 -4.020 1.00 97.44 87 SER A CA 1
ATOM 670 C C . SER A 1 87 ? 13.505 -6.684 -4.263 1.00 97.44 87 SER A C 1
ATOM 672 O O . SER A 1 87 ? 12.680 -6.442 -3.380 1.00 97.44 87 SER A O 1
ATOM 674 N N . ALA A 1 88 ? 13.177 -7.209 -5.445 1.00 98.12 88 ALA A N 1
ATOM 675 C CA . ALA A 1 88 ? 11.818 -7.558 -5.848 1.00 98.12 88 ALA A CA 1
ATOM 676 C C . ALA A 1 88 ? 11.183 -8.570 -4.890 1.00 98.12 88 ALA A C 1
ATOM 678 O O . ALA A 1 88 ? 10.109 -8.313 -4.351 1.00 98.12 88 ALA A O 1
ATOM 679 N N . LEU A 1 89 ? 11.882 -9.682 -4.628 1.00 98.12 89 LEU A N 1
ATOM 680 C CA . LEU A 1 89 ? 11.411 -10.736 -3.727 1.00 98.12 89 LEU A CA 1
ATOM 681 C C . LEU A 1 89 ? 11.127 -10.184 -2.325 1.00 98.12 89 LEU A C 1
ATOM 683 O O . LEU A 1 89 ? 10.024 -10.336 -1.812 1.00 98.12 89 LEU A O 1
ATOM 687 N N . ALA A 1 90 ? 12.083 -9.447 -1.749 1.00 97.50 90 ALA A N 1
ATOM 688 C CA . ALA A 1 90 ? 11.903 -8.844 -0.432 1.00 97.50 90 ALA A CA 1
ATOM 689 C C . ALA A 1 90 ? 10.762 -7.813 -0.415 1.00 97.50 90 ALA A C 1
ATOM 691 O O . ALA A 1 90 ? 10.116 -7.642 0.615 1.00 97.50 90 ALA A O 1
ATOM 692 N N . GLY A 1 91 ? 10.519 -7.127 -1.537 1.00 97.44 91 GLY A N 1
ATOM 693 C CA . GLY A 1 91 ? 9.394 -6.215 -1.723 1.00 97.44 91 GLY A CA 1
ATOM 694 C C . GLY A 1 91 ? 8.049 -6.927 -1.635 1.00 97.44 91 GLY A C 1
ATOM 695 O O . GLY A 1 91 ? 7.173 -6.491 -0.890 1.00 97.44 91 GLY A O 1
ATOM 696 N N . VAL A 1 92 ? 7.900 -8.040 -2.355 1.00 98.25 92 VAL A N 1
ATOM 697 C CA . VAL A 1 92 ? 6.676 -8.856 -2.334 1.00 98.25 92 VAL A CA 1
ATOM 698 C C . VAL A 1 92 ? 6.451 -9.458 -0.946 1.00 98.25 92 VAL A C 1
ATOM 700 O O . VAL A 1 92 ? 5.345 -9.367 -0.414 1.00 98.25 92 VAL A O 1
ATOM 703 N N . ASP A 1 93 ? 7.504 -9.978 -0.313 1.00 97.06 93 ASP A N 1
ATOM 704 C CA . ASP A 1 93 ? 7.428 -10.519 1.048 1.00 97.06 93 ASP A CA 1
ATOM 705 C C . ASP A 1 93 ? 7.083 -9.443 2.082 1.00 97.06 93 ASP A C 1
ATOM 707 O O . ASP A 1 93 ? 6.420 -9.711 3.082 1.00 97.06 93 ASP A O 1
ATOM 711 N N . HIS A 1 94 ? 7.577 -8.217 1.893 1.00 96.75 94 HIS A N 1
ATOM 712 C CA . HIS A 1 94 ? 7.227 -7.081 2.741 1.00 96.75 94 HIS A CA 1
ATO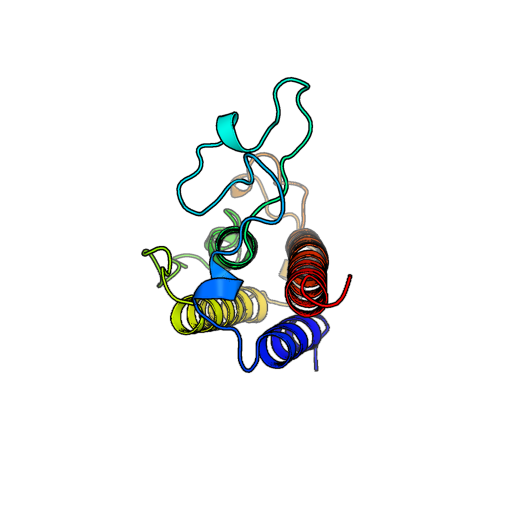M 713 C C . HIS A 1 94 ? 5.737 -6.755 2.619 1.00 96.75 94 HIS A C 1
ATOM 715 O O . HIS A 1 94 ? 5.060 -6.695 3.639 1.00 96.75 94 HIS A O 1
ATOM 721 N N . PHE A 1 95 ? 5.215 -6.666 1.392 1.00 97.38 95 PHE A N 1
ATOM 722 C CA . PHE A 1 95 ? 3.790 -6.453 1.145 1.00 97.38 95 PHE A CA 1
ATOM 723 C C . PHE A 1 95 ? 2.911 -7.527 1.780 1.00 97.38 95 PHE A C 1
ATOM 725 O O . PHE A 1 95 ? 1.989 -7.191 2.522 1.00 97.38 95 PHE A O 1
ATOM 732 N N . ARG A 1 96 ? 3.216 -8.810 1.544 1.00 97.12 96 ARG A N 1
ATOM 733 C CA . ARG A 1 96 ? 2.423 -9.909 2.108 1.00 97.12 96 ARG A CA 1
ATOM 734 C C . ARG A 1 96 ? 2.415 -9.859 3.636 1.00 97.12 96 ARG A C 1
ATOM 736 O O . ARG A 1 96 ? 1.345 -9.906 4.226 1.00 97.12 96 ARG A O 1
ATOM 743 N N . ARG A 1 97 ? 3.580 -9.691 4.271 1.00 96.00 97 ARG A N 1
ATOM 744 C CA . ARG A 1 97 ? 3.669 -9.601 5.739 1.00 96.00 97 ARG A CA 1
ATOM 745 C C . ARG A 1 97 ? 2.902 -8.407 6.297 1.00 96.00 97 ARG A C 1
ATOM 747 O O . ARG A 1 97 ? 2.172 -8.568 7.265 1.00 96.00 97 ARG A O 1
ATOM 754 N N . SER A 1 98 ? 3.040 -7.229 5.689 1.00 96.25 98 SER A N 1
ATOM 755 C CA . SER A 1 98 ? 2.309 -6.030 6.111 1.00 96.25 98 SER A CA 1
ATOM 756 C C . SER A 1 98 ? 0.797 -6.201 5.984 1.00 96.25 98 SER A C 1
ATOM 758 O O . SER A 1 98 ? 0.060 -5.774 6.871 1.00 96.25 98 SER A O 1
ATOM 760 N N . TYR A 1 99 ? 0.339 -6.857 4.915 1.00 96.00 99 TYR A N 1
ATOM 761 C CA . TYR A 1 99 ? -1.062 -7.223 4.755 1.00 96.00 99 TYR A CA 1
ATOM 762 C C . TYR A 1 99 ? -1.524 -8.196 5.846 1.00 96.00 99 TYR A C 1
ATOM 764 O O . TYR A 1 99 ? -2.527 -7.927 6.497 1.00 96.00 99 TYR A O 1
ATOM 772 N N . ASP A 1 100 ? -0.788 -9.284 6.085 1.00 95.38 100 ASP A N 1
ATOM 773 C CA . ASP A 1 100 ? -1.165 -10.307 7.067 1.00 95.38 100 ASP A CA 1
ATOM 774 C C . ASP A 1 100 ? -1.211 -9.740 8.499 1.00 95.38 100 ASP A C 1
ATOM 776 O O . ASP A 1 100 ? -2.121 -10.052 9.264 1.00 95.38 100 ASP A O 1
ATOM 780 N N . GLU A 1 101 ? -0.272 -8.858 8.856 1.00 94.75 101 GLU A N 1
ATOM 781 C CA . GLU A 1 101 ? -0.268 -8.146 10.140 1.00 94.75 101 GLU A CA 1
ATOM 782 C C . GLU A 1 101 ? -1.494 -7.248 10.304 1.00 94.75 101 GLU A C 1
ATOM 784 O O . GLU A 1 101 ? -2.164 -7.290 11.336 1.00 94.75 101 GLU A O 1
ATOM 789 N N . TRP A 1 102 ? -1.805 -6.450 9.283 1.00 94.75 102 TRP A N 1
ATOM 790 C CA . TRP A 1 102 ? -2.988 -5.595 9.292 1.00 94.75 102 TRP A CA 1
ATOM 791 C C . TRP A 1 102 ? -4.286 -6.418 9.310 1.00 94.75 102 TRP A C 1
ATOM 793 O O . TRP A 1 102 ? -5.226 -6.076 10.026 1.00 94.75 102 TRP A O 1
ATOM 803 N N . ARG A 1 103 ? -4.327 -7.549 8.600 1.00 94.69 103 ARG A N 1
ATOM 804 C CA . ARG A 1 103 ? -5.454 -8.490 8.614 1.00 94.69 103 ARG A CA 1
ATOM 805 C C . ARG A 1 103 ? -5.747 -8.965 10.039 1.00 94.69 103 ARG A C 1
ATOM 807 O O . ARG A 1 103 ? -6.903 -8.944 10.447 1.00 94.69 103 ARG A O 1
ATOM 814 N N . CYS A 1 104 ? -4.716 -9.294 10.821 1.00 93.25 104 CYS A N 1
ATOM 815 C CA . CYS A 1 104 ? -4.865 -9.662 12.233 1.00 93.25 104 CYS A CA 1
ATOM 816 C C . CYS A 1 104 ? -5.424 -8.520 13.105 1.00 93.25 104 CYS A C 1
ATOM 818 O O . CYS A 1 104 ? -6.219 -8.790 14.003 1.00 93.25 104 CYS A O 1
ATOM 820 N N . VAL A 1 105 ? -5.043 -7.258 12.846 1.00 93.44 105 VAL A N 1
ATOM 821 C CA . VAL A 1 105 ? -5.612 -6.080 13.542 1.00 93.44 105 VAL A CA 1
ATOM 822 C C . VAL A 1 105 ? -7.116 -6.005 13.300 1.00 93.44 105 VAL A C 1
ATOM 824 O O . VAL A 1 105 ? -7.893 -5.818 14.231 1.00 93.44 105 VAL A O 1
ATOM 827 N N . ILE A 1 106 ? -7.523 -6.168 12.044 1.00 92.62 106 ILE A N 1
ATOM 828 C CA . ILE A 1 106 ? -8.917 -6.073 11.618 1.00 92.62 106 ILE A CA 1
ATOM 829 C C . ILE A 1 106 ? -9.757 -7.238 12.148 1.00 92.62 106 ILE A C 1
ATOM 831 O O . ILE A 1 106 ? -10.862 -7.020 12.636 1.00 92.62 106 ILE A O 1
ATOM 835 N N . GLU A 1 107 ? -9.232 -8.462 12.114 1.00 91.19 107 GLU A N 1
ATOM 836 C CA . GLU A 1 107 ? -9.911 -9.644 12.662 1.00 91.19 107 GLU A CA 1
ATOM 837 C C . GLU A 1 107 ? -10.120 -9.565 14.183 1.00 91.19 107 GLU A C 1
ATOM 839 O O . GLU A 1 107 ? -11.010 -10.227 14.713 1.00 91.19 107 GLU A O 1
ATOM 844 N N . ALA A 1 108 ? -9.328 -8.752 14.890 1.00 89.94 108 ALA A N 1
ATOM 845 C CA . ALA A 1 108 ? -9.465 -8.546 16.328 1.00 89.94 108 ALA A CA 1
ATOM 846 C C . ALA A 1 108 ? -10.579 -7.549 16.711 1.00 89.94 108 ALA A C 1
ATOM 848 O O . ALA A 1 108 ? -10.920 -7.452 17.892 1.00 89.94 108 ALA A O 1
ATOM 849 N N . VAL A 1 109 ? -11.152 -6.811 15.751 1.00 90.69 109 VAL A N 1
ATOM 850 C CA . VAL A 1 109 ? -12.236 -5.852 16.015 1.00 90.69 109 VAL A CA 1
ATOM 851 C C . VAL A 1 109 ? -13.553 -6.605 16.229 1.00 90.69 109 VAL A C 1
ATOM 853 O O . VAL A 1 109 ? -14.043 -7.294 15.334 1.00 90.69 109 VAL A O 1
ATOM 856 N N . GLY A 1 110 ? -14.142 -6.461 17.419 1.00 83.75 110 GLY A N 1
ATOM 857 C CA . GLY A 1 110 ? -15.413 -7.097 17.779 1.00 83.75 110 GLY A CA 1
ATOM 858 C C . GLY A 1 110 ? -16.647 -6.444 17.141 1.00 83.75 110 GLY A C 1
ATOM 859 O O . GLY A 1 110 ? -16.643 -5.257 16.817 1.00 83.75 110 GLY A O 1
ATOM 860 N N . ASP A 1 111 ? -17.730 -7.219 17.016 1.00 78.31 111 ASP A N 1
ATOM 861 C CA . ASP A 1 111 ? -18.958 -6.854 16.287 1.00 78.31 111 ASP A CA 1
ATOM 862 C C . ASP A 1 111 ? -19.586 -5.487 16.637 1.00 78.31 111 ASP A C 1
ATOM 864 O O . ASP A 1 111 ? -19.860 -4.733 15.702 1.00 78.31 111 ASP A O 1
ATOM 868 N N . PRO A 1 112 ? -19.818 -5.091 17.909 1.00 75.81 112 PRO A N 1
ATOM 869 C CA . PRO A 1 112 ? -20.401 -3.771 18.176 1.00 75.81 112 PRO A CA 1
ATOM 870 C C . PRO A 1 112 ? -19.422 -2.625 17.867 1.00 75.81 112 PRO A C 1
ATOM 872 O O . PRO A 1 112 ? -19.833 -1.567 17.396 1.00 75.81 112 PRO A O 1
ATOM 875 N N . THR A 1 113 ? -18.117 -2.851 18.047 1.00 85.44 113 THR A N 1
ATOM 876 C CA . THR A 1 113 ? -17.062 -1.836 17.889 1.00 85.44 113 THR A CA 1
ATOM 877 C C . THR A 1 113 ? -16.877 -1.391 16.437 1.00 85.44 113 THR A C 1
ATOM 879 O O . THR A 1 113 ? -16.397 -0.288 16.181 1.00 85.44 113 THR A O 1
ATOM 882 N N . TRP A 1 114 ? -17.294 -2.205 15.463 1.00 93.69 114 TRP A N 1
ATOM 883 C CA . TRP A 1 114 ? -17.167 -1.883 14.039 1.00 93.69 114 TRP A CA 1
ATOM 884 C C . TRP A 1 114 ? -17.866 -0.588 13.620 1.00 93.69 114 TRP A C 1
ATOM 886 O O . TRP A 1 114 ? -17.394 0.101 12.709 1.00 93.69 114 TRP A O 1
ATOM 896 N N . LEU A 1 115 ? -18.991 -0.278 14.267 1.00 95.69 115 LEU A N 1
ATOM 897 C CA . LEU A 1 115 ? -19.874 0.836 13.916 1.00 95.69 115 LEU A CA 1
ATOM 898 C C . LEU A 1 115 ? -19.868 1.966 14.951 1.00 95.69 115 LEU A C 1
ATOM 900 O O . LEU A 1 115 ? -20.468 3.011 14.707 1.00 95.69 115 LEU A O 1
ATOM 904 N N . GLU A 1 116 ? -19.196 1.778 16.083 1.00 94.88 116 GLU A N 1
ATOM 905 C CA . GLU A 1 116 ? -19.044 2.817 17.096 1.00 94.88 116 GLU A CA 1
ATOM 906 C C . GLU A 1 116 ? -17.997 3.862 16.667 1.00 94.88 116 GLU A C 1
ATOM 908 O O . GLU A 1 116 ? -17.032 3.528 15.966 1.00 94.88 116 GLU A O 1
ATOM 913 N N . PRO A 1 117 ? -18.158 5.135 17.077 1.00 96.00 117 PRO A N 1
ATOM 914 C CA . PRO A 1 117 ? -17.122 6.144 16.898 1.00 96.00 117 PRO A CA 1
ATOM 915 C C . PRO A 1 117 ? -15.815 5.725 17.578 1.00 96.00 117 PRO A C 1
ATOM 917 O O . PRO A 1 117 ? -15.818 5.274 18.723 1.00 96.00 117 PRO A O 1
ATOM 920 N N . LEU A 1 118 ? -14.683 5.940 16.905 1.00 94.00 118 LEU A N 1
ATOM 921 C CA . LEU A 1 118 ? -13.348 5.643 17.444 1.00 94.00 118 LEU A CA 1
ATOM 922 C C . LEU A 1 118 ? -13.008 6.489 18.683 1.00 94.00 118 LEU A C 1
ATOM 924 O O . LEU A 1 118 ? -12.147 6.120 19.485 1.00 94.00 118 LEU A O 1
ATOM 928 N N . GLY A 1 119 ? -13.676 7.633 18.837 1.00 94.50 119 GLY A N 1
ATOM 929 C CA . GLY A 1 119 ? -13.570 8.498 20.001 1.00 94.50 119 GLY A CA 1
ATOM 930 C C . GLY A 1 119 ? -12.322 9.390 20.008 1.00 94.50 119 GLY A C 1
ATOM 931 O O . GLY A 1 119 ? -11.509 9.374 19.082 1.00 94.50 119 GLY A O 1
ATOM 932 N N . PRO A 1 120 ? -12.138 10.202 21.067 1.00 95.00 120 PRO A N 1
ATOM 933 C CA . PRO A 1 120 ? -11.161 11.297 21.083 1.00 95.00 120 PRO A CA 1
ATOM 934 C C . PRO A 1 120 ? -9.705 10.882 20.828 1.00 95.00 120 PRO A C 1
ATOM 936 O O . PRO A 1 120 ? -8.917 11.680 20.323 1.00 95.00 120 PRO A O 1
ATOM 939 N N . ALA A 1 121 ? -9.340 9.635 21.144 1.00 91.75 121 ALA A N 1
ATOM 940 C CA . ALA A 1 121 ? -7.998 9.105 20.908 1.00 91.75 121 ALA A CA 1
ATOM 941 C C . ALA A 1 121 ? -7.633 9.028 19.410 1.00 91.75 121 ALA A C 1
ATOM 943 O O . ALA A 1 121 ? -6.453 9.070 19.070 1.00 91.75 121 ALA A O 1
ATOM 944 N N . ALA A 1 122 ? -8.629 8.977 18.517 1.00 92.81 122 ALA A N 1
ATOM 945 C CA . ALA A 1 122 ? -8.441 9.020 17.067 1.00 92.81 122 ALA A CA 1
ATOM 946 C C . ALA A 1 122 ? -8.260 10.444 16.507 1.00 92.81 122 ALA A C 1
ATOM 948 O O . ALA A 1 122 ? -8.070 10.616 15.300 1.00 92.81 122 ALA A O 1
ATOM 949 N N . GLY A 1 123 ? -8.293 11.473 17.362 1.00 94.06 123 GLY A N 1
ATOM 950 C CA . GLY A 1 123 ? -8.037 12.860 16.983 1.00 94.06 123 GLY A CA 1
ATOM 951 C C . GLY A 1 123 ? -9.000 13.343 15.889 1.00 94.06 123 GLY A C 1
ATOM 952 O O . GLY A 1 123 ? -10.210 13.294 16.103 1.00 94.06 123 GLY A O 1
ATOM 953 N N . PRO A 1 124 ? -8.511 13.781 14.709 1.00 94.25 124 PRO A N 1
ATOM 954 C CA . PRO A 1 124 ? -9.371 14.208 13.599 1.00 94.25 124 PRO A CA 1
ATOM 955 C C . PRO A 1 124 ? -10.364 13.144 13.109 1.00 94.25 124 PRO A C 1
ATOM 957 O O . PRO A 1 124 ? -11.324 13.482 12.426 1.00 94.25 124 PRO A O 1
ATOM 960 N N . PHE A 1 125 ? -10.135 11.872 13.443 1.00 93.94 125 PHE A N 1
ATOM 961 C CA . PHE A 1 125 ? -10.978 10.744 13.053 1.00 93.94 125 PHE A CA 1
ATOM 962 C C . PHE A 1 125 ? -11.896 10.265 14.190 1.00 93.94 125 PHE A C 1
ATOM 964 O O . PHE A 1 125 ? -12.411 9.154 14.117 1.00 93.94 125 PHE A O 1
ATOM 971 N N . ALA A 1 126 ? -12.103 11.065 15.244 1.00 95.75 126 ALA A N 1
ATOM 972 C CA . ALA A 1 126 ? -12.903 10.674 16.412 1.00 95.75 126 ALA A CA 1
ATOM 973 C C . ALA A 1 126 ? -14.334 10.226 16.067 1.00 95.75 126 ALA A C 1
ATOM 975 O O . ALA A 1 126 ? -14.827 9.264 16.655 1.00 95.75 126 ALA A O 1
ATOM 976 N N . ASP A 1 127 ? -14.956 10.878 15.083 1.00 96.25 127 ASP A N 1
ATOM 977 C CA . ASP A 1 127 ? -16.310 10.558 14.611 1.00 96.25 127 ASP A CA 1
ATOM 978 C C . ASP A 1 127 ? -16.327 9.483 13.504 1.00 96.25 127 ASP A C 1
ATOM 980 O O . ASP A 1 127 ? -17.387 9.118 12.999 1.00 96.25 127 ASP A O 1
ATOM 984 N N . SER A 1 128 ? -15.157 8.980 13.091 1.00 95.88 128 SER A N 1
ATOM 985 C CA . SER A 1 128 ? -15.056 7.844 12.166 1.00 95.88 128 SER A CA 1
ATOM 986 C C . SER A 1 128 ? -15.265 6.524 12.906 1.00 95.88 128 SER A C 1
ATOM 988 O O . SER A 1 128 ? -15.166 6.464 14.128 1.00 95.88 128 SER A O 1
ATOM 990 N N . THR A 1 129 ? -15.514 5.452 12.157 1.00 95.94 129 THR A N 1
ATOM 991 C CA . THR A 1 129 ? -15.696 4.094 12.689 1.00 95.94 129 THR A CA 1
ATOM 992 C C . THR A 1 129 ? -14.573 3.172 12.224 1.00 95.94 129 THR A C 1
ATOM 994 O O . THR A 1 129 ? -13.905 3.456 11.224 1.00 95.94 129 THR A O 1
ATOM 997 N N . ALA A 1 130 ? -14.385 2.029 12.890 1.00 94.31 130 ALA A N 1
ATOM 998 C CA . ALA A 1 130 ? -13.453 1.005 12.409 1.00 94.31 130 ALA A CA 1
ATOM 999 C C . ALA A 1 130 ? -13.809 0.535 10.984 1.00 94.31 130 ALA A C 1
ATOM 1001 O O . ALA A 1 130 ? -12.916 0.319 10.163 1.00 94.31 130 ALA A O 1
ATOM 1002 N N . LEU A 1 131 ? -15.106 0.475 10.648 1.00 94.75 131 LEU A N 1
ATOM 1003 C CA . LEU A 1 131 ? -15.571 0.163 9.295 1.00 94.75 131 LEU A CA 1
ATOM 1004 C C . LEU A 1 131 ? -15.097 1.201 8.272 1.00 94.75 131 LEU A C 1
ATOM 1006 O O . LEU A 1 131 ? -14.607 0.826 7.209 1.00 94.75 131 LEU A O 1
ATOM 1010 N N . ALA A 1 132 ? -15.209 2.495 8.584 1.00 94.75 132 ALA A N 1
ATOM 1011 C CA . ALA A 1 132 ? -14.747 3.556 7.692 1.00 94.75 132 ALA A CA 1
ATOM 1012 C C . ALA A 1 132 ? -13.236 3.455 7.427 1.00 94.75 132 ALA A C 1
ATOM 1014 O O . ALA A 1 132 ? -12.800 3.608 6.287 1.00 94.75 132 ALA A O 1
ATOM 1015 N N . VAL A 1 133 ? -12.449 3.126 8.457 1.00 92.94 133 VAL A N 1
ATOM 1016 C CA . VAL A 1 133 ? -11.004 2.891 8.322 1.00 92.94 133 VAL A CA 1
ATOM 1017 C C . VAL A 1 133 ? -10.730 1.689 7.423 1.00 92.94 133 VAL A C 1
ATOM 1019 O O . VAL A 1 133 ? -9.955 1.810 6.481 1.00 92.94 133 VAL A O 1
ATOM 1022 N N . ALA A 1 134 ? -11.400 0.557 7.651 1.00 93.31 134 ALA A N 1
ATOM 1023 C CA . ALA A 1 134 ? -11.219 -0.636 6.828 1.00 93.31 134 ALA A CA 1
ATOM 1024 C C . ALA A 1 134 ? -11.587 -0.387 5.355 1.00 93.31 134 ALA A C 1
ATOM 1026 O O . ALA A 1 134 ? -10.867 -0.825 4.459 1.00 93.31 134 ALA A O 1
ATOM 1027 N N . LEU A 1 135 ? -12.671 0.349 5.089 1.00 94.12 135 LEU A N 1
ATOM 1028 C CA . LEU A 1 135 ? -13.072 0.721 3.729 1.00 94.12 135 LEU A CA 1
ATOM 1029 C C . LEU A 1 135 ? -12.068 1.668 3.065 1.00 94.12 135 LEU A C 1
ATOM 1031 O O . LEU A 1 135 ? -11.738 1.470 1.898 1.00 94.12 135 LEU A O 1
ATOM 1035 N N . HIS A 1 136 ? -11.540 2.650 3.798 1.00 93.50 136 HIS A N 1
ATOM 1036 C CA . HIS A 1 136 ? -10.460 3.502 3.300 1.00 93.50 136 HIS A CA 1
ATOM 1037 C C . HIS A 1 136 ? -9.217 2.671 2.955 1.00 93.50 136 HIS A C 1
ATOM 1039 O O . HIS A 1 136 ? -8.665 2.806 1.867 1.00 93.50 136 HIS A O 1
ATOM 1045 N N . THR A 1 137 ? -8.823 1.739 3.825 1.00 92.94 137 THR A N 1
ATOM 1046 C CA . THR A 1 137 ? -7.706 0.830 3.546 1.00 92.94 137 THR A CA 1
ATOM 1047 C C . THR A 1 137 ? -7.975 -0.070 2.334 1.00 92.94 137 THR A C 1
ATOM 1049 O O . THR A 1 137 ? -7.049 -0.364 1.578 1.00 92.94 137 THR A O 1
ATOM 1052 N N . ALA A 1 138 ? -9.226 -0.487 2.108 1.00 93.62 138 ALA A N 1
ATOM 1053 C CA . ALA A 1 138 ? -9.609 -1.240 0.913 1.00 93.62 138 ALA A CA 1
ATOM 1054 C C . ALA A 1 138 ? -9.357 -0.429 -0.361 1.00 93.62 138 ALA A C 1
ATOM 1056 O O . ALA A 1 138 ? -8.789 -0.955 -1.318 1.00 93.62 138 ALA A O 1
ATOM 1057 N N . ASP A 1 139 ? -9.764 0.841 -0.358 1.00 96.00 139 ASP A N 1
ATOM 1058 C CA . ASP A 1 139 ? -9.576 1.755 -1.482 1.00 96.00 139 ASP A CA 1
ATOM 1059 C C . ASP A 1 139 ? -8.085 1.972 -1.777 1.00 96.00 139 ASP A C 1
ATOM 1061 O O . ASP A 1 139 ? -7.647 1.743 -2.903 1.00 96.00 139 ASP A O 1
ATOM 1065 N N . GLU A 1 140 ? -7.279 2.264 -0.753 1.00 95.69 140 GLU A N 1
ATOM 1066 C CA . GLU A 1 140 ? -5.819 2.417 -0.863 1.00 95.69 140 GLU A CA 1
ATOM 1067 C C . GLU A 1 140 ? -5.139 1.156 -1.430 1.00 95.69 140 GLU A C 1
ATOM 1069 O O . GLU A 1 140 ? -4.319 1.231 -2.354 1.00 95.69 140 GLU A O 1
ATOM 1074 N N . LEU A 1 141 ? -5.514 -0.028 -0.922 1.00 95.75 141 LEU A N 1
ATOM 1075 C CA . LEU A 1 141 ? -5.028 -1.315 -1.423 1.00 95.75 141 LEU A CA 1
ATOM 1076 C C . LEU A 1 141 ? -5.379 -1.505 -2.899 1.00 95.75 141 LEU A C 1
ATOM 1078 O O . LEU A 1 141 ? -4.509 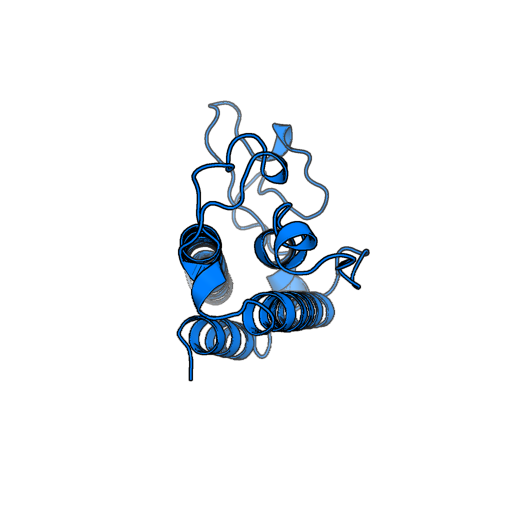-1.838 -3.705 1.00 95.75 141 LEU A O 1
ATOM 1082 N N . ILE A 1 142 ? -6.642 -1.308 -3.277 1.00 97.31 142 ILE A N 1
ATOM 1083 C CA . ILE A 1 142 ? -7.110 -1.501 -4.655 1.00 97.31 142 ILE A CA 1
ATOM 1084 C C . ILE A 1 142 ? -6.427 -0.509 -5.596 1.00 97.31 142 ILE A C 1
ATOM 1086 O O . ILE A 1 142 ? -5.908 -0.912 -6.639 1.00 97.31 142 ILE A O 1
ATOM 1090 N N . HIS A 1 143 ? -6.403 0.766 -5.217 1.00 97.25 143 HIS A N 1
ATOM 1091 C CA . HIS A 1 143 ? -5.845 1.854 -6.003 1.00 97.25 143 HIS A CA 1
ATOM 1092 C C . HIS A 1 143 ? -4.358 1.623 -6.302 1.00 97.25 143 HIS A C 1
ATOM 1094 O O . HIS A 1 143 ? -3.961 1.545 -7.468 1.00 97.25 143 HIS A O 1
ATOM 1100 N N . HIS A 1 144 ? -3.530 1.421 -5.275 1.00 97.50 144 HIS A N 1
ATOM 1101 C CA . HIS A 1 144 ? -2.086 1.296 -5.471 1.00 97.50 144 HIS A CA 1
ATOM 1102 C C . HIS A 1 144 ? -1.662 -0.041 -6.078 1.00 97.50 144 HIS A C 1
ATOM 1104 O O . HIS A 1 144 ? -0.702 -0.090 -6.852 1.00 97.50 144 HIS A O 1
ATOM 1110 N N . THR A 1 145 ? -2.376 -1.133 -5.797 1.00 98.06 145 THR A N 1
ATOM 1111 C CA . THR A 1 145 ? -2.080 -2.420 -6.448 1.00 98.06 145 THR A CA 1
ATOM 1112 C C . THR A 1 145 ? -2.461 -2.419 -7.929 1.00 98.06 145 THR A C 1
ATOM 1114 O O . THR A 1 145 ? -1.767 -3.046 -8.734 1.00 98.06 145 THR A O 1
ATOM 1117 N N . ALA A 1 146 ? -3.485 -1.655 -8.328 1.00 98.31 146 ALA A N 1
ATOM 1118 C CA . ALA A 1 146 ? -3.796 -1.421 -9.736 1.00 98.31 146 ALA A CA 1
ATOM 1119 C C . ALA A 1 146 ? -2.691 -0.619 -10.447 1.00 98.31 146 ALA A C 1
ATOM 1121 O O . ALA A 1 146 ? -2.285 -0.985 -11.551 1.00 98.31 146 ALA A O 1
ATOM 1122 N N . GLU A 1 147 ? -2.143 0.421 -9.811 1.00 97.88 147 GLU A N 1
ATOM 1123 C CA . GLU A 1 147 ? -0.997 1.162 -10.356 1.00 97.88 147 GLU A CA 1
ATOM 1124 C C . GLU A 1 147 ? 0.240 0.265 -10.516 1.00 97.88 147 GLU A C 1
ATOM 1126 O O . GLU A 1 147 ? 0.909 0.315 -11.548 1.00 97.88 147 GLU A O 1
ATOM 1131 N N . ILE A 1 148 ? 0.527 -0.600 -9.536 1.00 98.38 148 ILE A N 1
ATOM 1132 C CA . ILE A 1 148 ? 1.618 -1.583 -9.623 1.00 98.38 148 ILE A CA 1
ATOM 1133 C C . ILE A 1 148 ? 1.414 -2.518 -10.820 1.00 98.38 148 ILE A C 1
ATOM 1135 O O . ILE A 1 148 ? 2.354 -2.754 -11.583 1.00 98.38 148 ILE A O 1
ATOM 1139 N N . ALA A 1 149 ? 0.196 -3.031 -11.010 1.00 98.25 149 ALA A N 1
ATOM 1140 C CA . ALA A 1 149 ? -0.128 -3.890 -12.144 1.00 98.25 149 ALA A CA 1
ATOM 1141 C C . ALA A 1 149 ? 0.084 -3.165 -13.484 1.00 98.25 149 ALA A C 1
ATOM 1143 O O . ALA A 1 149 ? 0.719 -3.724 -14.379 1.00 98.25 149 ALA A O 1
ATOM 1144 N N . LEU A 1 150 ? -0.360 -1.908 -13.593 1.00 98.00 150 LEU A N 1
ATOM 1145 C CA . LEU A 1 150 ? -0.144 -1.079 -14.779 1.00 98.00 150 LEU A CA 1
ATOM 1146 C C . LEU A 1 150 ? 1.350 -0.865 -15.066 1.00 98.00 150 LEU A C 1
ATOM 1148 O O . LEU A 1 150 ? 1.792 -1.035 -16.200 1.00 98.00 150 LEU A O 1
ATOM 1152 N N . LEU A 1 151 ? 2.148 -0.528 -14.049 1.00 97.75 151 LEU A N 1
ATOM 1153 C CA . LEU A 1 151 ? 3.596 -0.349 -14.201 1.00 97.75 151 LEU A CA 1
ATOM 1154 C C . LEU A 1 151 ? 4.283 -1.627 -14.695 1.00 97.75 151 LEU A C 1
ATOM 1156 O O . LEU A 1 151 ? 5.171 -1.559 -15.547 1.00 97.75 151 LEU A O 1
ATOM 1160 N N . ARG A 1 152 ? 3.841 -2.788 -14.202 1.00 97.50 152 ARG A N 1
ATOM 1161 C CA . ARG A 1 152 ? 4.313 -4.104 -14.650 1.00 97.50 152 ARG A CA 1
ATOM 1162 C C . ARG A 1 152 ? 4.036 -4.325 -16.136 1.00 97.50 152 ARG A C 1
ATOM 1164 O O . ARG A 1 152 ? 4.915 -4.743 -16.891 1.00 97.50 152 ARG A O 1
ATOM 1171 N N . ASP A 1 153 ? 2.821 -4.007 -16.571 1.00 97.62 153 ASP A N 1
ATOM 1172 C CA . ASP A 1 153 ? 2.427 -4.144 -17.971 1.00 97.62 153 ASP A CA 1
ATOM 1173 C C . ASP A 1 153 ? 3.221 -3.204 -18.879 1.00 97.62 153 ASP A C 1
ATOM 1175 O O . ASP A 1 153 ? 3.735 -3.644 -19.910 1.00 97.62 153 ASP A O 1
ATOM 1179 N N . LEU A 1 154 ? 3.424 -1.950 -18.469 1.00 97.12 154 LEU A N 1
ATOM 1180 C CA . LEU A 1 154 ? 4.253 -0.997 -19.210 1.00 97.12 154 LEU A CA 1
ATOM 1181 C C . LEU A 1 154 ? 5.711 -1.463 -19.321 1.00 97.12 154 LEU A C 1
ATOM 1183 O O . LEU A 1 154 ? 6.290 -1.406 -20.407 1.00 97.12 154 LEU A O 1
ATOM 1187 N N . TYR A 1 155 ? 6.303 -1.980 -18.237 1.00 96.75 155 TYR A N 1
ATOM 1188 C CA . TYR A 1 155 ? 7.669 -2.510 -18.267 1.00 96.75 155 TYR A CA 1
ATOM 1189 C C . TYR A 1 155 ? 7.815 -3.638 -19.291 1.00 96.75 155 TYR A C 1
ATOM 1191 O O . TYR A 1 155 ? 8.781 -3.664 -20.059 1.00 96.75 155 TYR A O 1
ATOM 1199 N N . ARG A 1 156 ? 6.858 -4.571 -19.310 1.00 94.94 156 ARG A N 1
ATOM 1200 C CA . ARG A 1 156 ? 6.876 -5.736 -20.203 1.00 94.94 156 ARG A CA 1
ATOM 1201 C C . ARG A 1 156 ? 6.710 -5.348 -21.673 1.00 94.94 156 ARG A C 1
ATOM 1203 O O . ARG A 1 156 ? 7.344 -5.965 -22.524 1.00 94.94 156 ARG A O 1
ATOM 1210 N N . HIS A 1 157 ? 5.943 -4.298 -21.969 1.00 95.38 157 HIS A N 1
ATOM 1211 C CA . HIS A 1 157 ? 5.697 -3.838 -23.342 1.00 95.38 157 HIS A CA 1
ATOM 1212 C C . HIS A 1 157 ? 6.710 -2.805 -23.859 1.00 95.38 157 HIS A C 1
ATOM 1214 O O . HIS A 1 157 ? 6.740 -2.531 -25.055 1.00 95.38 157 HIS A O 1
ATOM 1220 N N . ARG A 1 158 ? 7.600 -2.268 -23.014 1.00 89.88 158 ARG A N 1
ATOM 1221 C CA . ARG A 1 158 ? 8.544 -1.201 -23.410 1.00 89.88 158 ARG A CA 1
ATOM 1222 C C . ARG A 1 158 ? 9.528 -1.573 -24.528 1.00 89.88 158 ARG A C 1
ATOM 1224 O O . ARG A 1 158 ? 10.150 -0.688 -25.096 1.00 89.88 158 ARG A O 1
ATOM 1231 N N . LYS A 1 159 ? 9.761 -2.871 -24.760 1.00 69.62 159 LYS A N 1
ATOM 1232 C CA . LYS A 1 159 ? 10.685 -3.378 -25.793 1.00 69.62 159 LYS A CA 1
ATOM 1233 C C . LYS A 1 159 ? 9.969 -3.750 -27.102 1.00 69.62 159 LYS A C 1
ATOM 1235 O O . LYS A 1 159 ? 10.605 -4.319 -27.980 1.00 69.62 159 LYS A O 1
ATOM 1240 N N . GLY A 1 160 ? 8.666 -3.480 -27.206 1.00 55.62 160 GLY A N 1
ATOM 1241 C CA . GLY A 1 160 ? 7.818 -3.851 -28.343 1.00 55.62 160 GLY A CA 1
ATOM 1242 C C . GLY A 1 160 ? 7.356 -2.687 -29.226 1.00 55.62 160 GLY A C 1
ATOM 1243 O O . GLY A 1 160 ? 6.333 -2.844 -29.886 1.00 55.62 160 GLY A O 1
ATOM 1244 N N . ALA A 1 161 ? 8.055 -1.547 -29.225 1.00 40.31 161 ALA A N 1
ATOM 1245 C CA . ALA A 1 161 ? 7.783 -0.399 -30.096 1.00 40.31 161 ALA A CA 1
ATOM 1246 C C . ALA A 1 161 ? 9.047 0.025 -30.850 1.00 40.31 161 ALA A C 1
ATOM 1248 O O . ALA A 1 161 ? 10.123 0.035 -30.206 1.00 40.31 161 ALA A O 1
#

Foldseek 3Di:
DDLLCVLLVVLLVLLVPPFLCQQQDALDPLAAEPPDDPVSQADPVRHGHHHGLLRLLVVLLCLQQVPVCLCLLPPPRDQPDDDRDNTSVVSSVSNVSSSVSSVVSLVSHDDVQQQDASACVVPVRRRPGVVNSVVVSSCSSNVSSVSSSVSSVCVVCVVVD